Protein AF-A0A4Q5Z2V7-F1 (afdb_monomer_lite)

Sequence (153 aa):
MDSLKSVLVQLKDQKNSLYWSNQRAKFVRKADTNFVRPDSAIACYYLSDGKLLMQESIEFDSQKSRTAYIERYYDNKRQVVYAEHWFVMNAALFDGKLEKKERWEYDKLGRTILHVTYYSGMTGWTERRYYSYDVDGNSTVTLKKFKSWVFWD

Structure (mmCIF, N/CA/C/O backbone):
data_AF-A0A4Q5Z2V7-F1
#
_entry.id   AF-A0A4Q5Z2V7-F1
#
loop_
_atom_site.group_PDB
_atom_site.id
_atom_site.type_symbol
_atom_site.label_atom_id
_atom_site.label_alt_id
_atom_site.label_comp_id
_atom_site.label_asym_id
_atom_site.label_entity_id
_atom_site.label_seq_id
_atom_site.pdbx_PDB_ins_code
_atom_site.Cartn_x
_atom_site.Cartn_y
_atom_site.Cartn_z
_atom_site.occupancy
_atom_site.B_iso_or_equiv
_atom_site.auth_seq_id
_atom_site.auth_comp_id
_atom_site.auth_asym_id
_atom_site.auth_atom_id
_atom_site.pdbx_PDB_model_num
ATOM 1 N N . MET A 1 1 ? 23.996 2.671 20.506 1.00 53.19 1 MET A N 1
ATOM 2 C CA . MET A 1 1 ? 22.523 2.773 20.640 1.00 53.19 1 MET A CA 1
ATOM 3 C C . MET A 1 1 ? 21.859 3.041 19.290 1.00 53.19 1 MET A C 1
ATOM 5 O O . MET A 1 1 ? 20.917 2.333 18.954 1.00 53.19 1 MET A O 1
ATOM 9 N N . ASP A 1 2 ? 22.381 3.971 18.483 1.00 54.22 2 ASP A N 1
ATOM 10 C CA . ASP A 1 2 ? 21.868 4.236 17.124 1.00 54.22 2 ASP A CA 1
ATOM 11 C C . ASP A 1 2 ? 22.018 3.044 16.166 1.00 54.22 2 ASP A 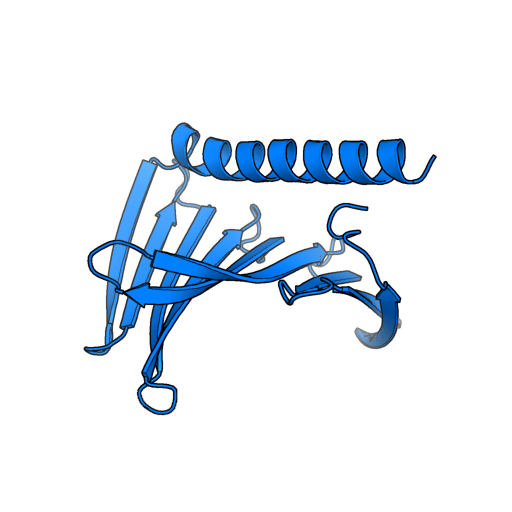C 1
ATOM 13 O O . ASP A 1 2 ? 21.123 2.789 15.366 1.00 54.22 2 ASP A O 1
ATOM 17 N N . SER A 1 3 ? 23.070 2.232 16.329 1.00 60.91 3 SER A N 1
ATOM 18 C CA . SER A 1 3 ? 23.255 0.972 15.591 1.00 60.91 3 SER A CA 1
ATOM 19 C C . SER A 1 3 ? 22.215 -0.107 15.925 1.00 60.91 3 SER A C 1
ATOM 21 O O . SER A 1 3 ? 21.816 -0.874 15.060 1.00 60.91 3 SER A O 1
ATOM 23 N N . LEU A 1 4 ? 21.732 -0.170 17.169 1.00 67.00 4 LEU A N 1
ATOM 24 C CA . LEU A 1 4 ? 20.687 -1.119 17.577 1.00 67.00 4 LEU A CA 1
ATOM 25 C C . LEU A 1 4 ? 19.314 -0.690 17.054 1.00 67.00 4 LEU A C 1
ATOM 27 O O . LEU A 1 4 ? 18.528 -1.526 16.614 1.00 67.00 4 LEU A O 1
ATOM 31 N N . LYS A 1 5 ? 19.040 0.621 17.056 1.00 64.50 5 LYS A N 1
ATOM 32 C CA . LYS A 1 5 ? 17.818 1.178 16.465 1.00 64.50 5 LYS A CA 1
ATOM 33 C C . LYS A 1 5 ? 17.767 0.940 14.957 1.00 64.50 5 LYS A C 1
ATOM 35 O O . LYS A 1 5 ? 16.733 0.502 14.466 1.00 64.50 5 LYS A O 1
ATOM 40 N N . SER A 1 6 ? 18.865 1.170 14.232 1.00 63.88 6 SER A N 1
ATOM 41 C CA . SER A 1 6 ? 18.904 0.924 12.784 1.00 63.88 6 SER A CA 1
ATOM 42 C C . SER A 1 6 ? 18.711 -0.556 12.438 1.00 63.88 6 SER A C 1
ATOM 44 O O . SER A 1 6 ? 17.931 -0.867 11.540 1.00 63.88 6 SER A O 1
ATOM 46 N N . VAL A 1 7 ? 19.333 -1.471 13.189 1.00 68.88 7 VAL A N 1
ATOM 47 C CA . VAL A 1 7 ? 19.153 -2.924 13.012 1.00 68.88 7 VAL A CA 1
ATOM 48 C C . VAL A 1 7 ? 17.707 -3.350 13.287 1.00 68.88 7 VAL A C 1
ATOM 50 O O . VAL A 1 7 ? 17.129 -4.100 12.504 1.00 68.88 7 VAL A O 1
ATOM 53 N N . LEU A 1 8 ? 17.076 -2.842 14.352 1.00 72.81 8 LEU A N 1
ATOM 54 C CA . LEU A 1 8 ? 15.667 -3.131 14.650 1.00 72.81 8 LEU A CA 1
ATOM 55 C C . LEU A 1 8 ? 14.725 -2.641 13.549 1.00 72.81 8 LEU A C 1
ATOM 57 O O . LEU A 1 8 ? 13.792 -3.352 13.178 1.00 72.81 8 LEU A O 1
ATOM 61 N N . VAL A 1 9 ? 14.975 -1.444 13.018 1.00 69.31 9 VAL A N 1
ATOM 62 C CA . VAL A 1 9 ? 14.211 -0.894 11.895 1.00 69.31 9 VAL A CA 1
ATOM 63 C C . VAL A 1 9 ? 14.338 -1.791 10.662 1.00 69.31 9 VAL A C 1
ATOM 65 O O . VAL A 1 9 ? 13.320 -2.157 10.079 1.00 69.31 9 VAL A O 1
ATOM 68 N N . GLN A 1 10 ? 15.557 -2.210 10.306 1.00 67.88 10 GLN A N 1
ATOM 69 C CA . GLN A 1 10 ? 15.793 -3.118 9.177 1.00 67.88 10 GLN A CA 1
ATOM 70 C C . GLN A 1 10 ? 15.092 -4.470 9.362 1.00 67.88 10 GLN A C 1
ATOM 72 O O . GLN A 1 10 ? 14.458 -4.959 8.430 1.00 67.88 10 GLN A O 1
ATOM 77 N N . LEU A 1 11 ? 15.142 -5.051 10.566 1.00 72.06 11 LEU A N 1
ATOM 78 C CA . LEU A 1 11 ? 14.461 -6.312 10.875 1.00 72.06 11 LEU A CA 1
ATOM 79 C C . LEU A 1 11 ? 12.935 -6.192 10.774 1.00 72.06 11 LEU A C 1
ATOM 81 O O . LEU A 1 11 ? 12.286 -7.093 10.241 1.00 72.06 11 LEU A O 1
ATOM 85 N N . LYS A 1 12 ? 12.347 -5.086 11.255 1.00 74.00 12 LYS A N 1
ATOM 86 C CA . LYS A 1 12 ? 10.911 -4.813 11.080 1.00 74.00 12 LYS A CA 1
ATOM 87 C C . LYS A 1 12 ? 10.553 -4.704 9.600 1.00 74.00 12 LYS A C 1
ATOM 89 O O . LYS A 1 12 ? 9.567 -5.299 9.176 1.00 74.00 12 LYS A O 1
ATOM 94 N N . ASP A 1 13 ? 11.364 -3.998 8.817 1.00 69.56 13 ASP A N 1
ATOM 95 C CA . ASP A 1 13 ? 11.144 -3.837 7.379 1.00 69.56 13 ASP A CA 1
ATOM 96 C C . ASP A 1 13 ? 11.218 -5.171 6.630 1.00 69.56 13 ASP A C 1
ATOM 98 O O . ASP A 1 13 ? 10.303 -5.499 5.879 1.00 69.56 13 ASP A O 1
ATOM 102 N N . GLN A 1 14 ? 12.249 -5.980 6.893 1.00 70.75 14 GLN A N 1
ATOM 103 C CA . GLN A 1 14 ? 12.396 -7.315 6.309 1.00 70.75 14 GLN A CA 1
ATOM 104 C C . GLN A 1 14 ? 11.234 -8.231 6.695 1.00 70.75 14 GLN A C 1
ATOM 106 O O . GLN A 1 14 ? 10.665 -8.898 5.835 1.00 70.75 14 GLN A O 1
ATOM 111 N N . LYS A 1 15 ? 10.836 -8.236 7.974 1.00 72.62 15 LYS A N 1
ATOM 112 C CA . LYS A 1 15 ? 9.707 -9.042 8.451 1.00 72.62 15 LYS A CA 1
ATOM 113 C C . LYS A 1 15 ? 8.394 -8.632 7.784 1.00 72.62 15 LYS A C 1
ATOM 115 O O . LYS A 1 15 ? 7.609 -9.505 7.423 1.00 72.62 15 LYS A O 1
ATOM 120 N N . ASN A 1 16 ? 8.151 -7.334 7.614 1.00 75.38 16 ASN A N 1
ATOM 121 C CA . ASN A 1 16 ? 6.926 -6.835 6.991 1.00 75.38 16 ASN A CA 1
ATOM 122 C C . ASN A 1 16 ? 6.921 -7.031 5.472 1.00 75.38 16 ASN A C 1
ATOM 124 O O . ASN A 1 16 ? 5.905 -7.447 4.926 1.00 75.38 16 ASN A O 1
ATOM 128 N N . SER A 1 17 ? 8.050 -6.820 4.792 1.00 69.81 17 SER A N 1
ATOM 129 C CA . SER A 1 17 ? 8.197 -7.178 3.376 1.00 69.81 17 SER A CA 1
ATOM 130 C C . SER A 1 17 ? 7.931 -8.672 3.172 1.00 69.81 17 SER A C 1
ATOM 132 O O . SER A 1 17 ? 7.101 -9.049 2.350 1.00 69.81 17 SER A O 1
ATOM 134 N N . LEU A 1 18 ? 8.527 -9.525 4.012 1.00 70.25 18 LEU A N 1
ATOM 135 C CA . LEU A 1 18 ? 8.280 -10.964 3.991 1.00 70.25 18 LEU A CA 1
ATOM 136 C C . LEU A 1 18 ? 6.814 -11.308 4.293 1.00 70.25 18 LEU A C 1
ATOM 138 O O . LEU A 1 18 ? 6.275 -12.233 3.690 1.00 70.25 18 LEU A O 1
ATOM 142 N N . TYR A 1 19 ? 6.154 -10.587 5.205 1.00 77.56 19 TYR A N 1
ATOM 143 C CA . TYR A 1 19 ? 4.725 -10.752 5.472 1.00 77.56 19 TYR A CA 1
ATOM 144 C C . TYR A 1 19 ? 3.900 -10.505 4.205 1.00 77.56 19 TYR A C 1
ATOM 146 O O . TYR A 1 19 ? 3.163 -11.401 3.805 1.00 77.56 19 TYR A O 1
ATOM 154 N N . TRP A 1 20 ? 4.064 -9.362 3.533 1.00 73.56 20 TRP A N 1
ATOM 155 C CA . TRP A 1 20 ? 3.292 -9.027 2.329 1.00 73.56 20 TRP A CA 1
ATOM 156 C C . TRP A 1 20 ? 3.604 -9.954 1.145 1.00 73.56 20 TRP A C 1
ATOM 158 O O . TRP A 1 20 ? 2.679 -10.459 0.507 1.00 73.56 20 TRP A O 1
ATOM 168 N N . SER A 1 21 ? 4.874 -10.306 0.931 1.00 69.25 21 SER A N 1
ATOM 169 C CA . SER A 1 21 ? 5.266 -11.302 -0.077 1.00 69.25 21 SER A CA 1
ATOM 170 C C . SER A 1 21 ? 4.653 -12.680 0.202 1.00 69.25 21 SER A C 1
ATOM 172 O O . SER A 1 21 ? 4.161 -13.349 -0.709 1.00 69.25 21 SER A O 1
ATOM 174 N N . ASN A 1 22 ? 4.608 -13.103 1.470 1.00 72.06 22 ASN A N 1
ATOM 175 C CA . ASN A 1 22 ? 3.954 -14.352 1.863 1.00 72.06 22 ASN A CA 1
ATOM 176 C C . ASN A 1 22 ? 2.433 -14.297 1.712 1.00 72.06 22 ASN A C 1
ATOM 178 O O . ASN A 1 22 ? 1.833 -15.324 1.396 1.00 72.06 22 ASN A O 1
ATOM 182 N N . GLN A 1 23 ? 1.806 -13.135 1.932 1.00 69.94 23 GLN A N 1
ATOM 183 C CA . GLN A 1 23 ? 0.372 -12.970 1.695 1.00 69.94 23 GLN A CA 1
ATOM 184 C C . GLN A 1 23 ? 0.044 -13.272 0.225 1.00 69.94 23 GLN A C 1
ATOM 186 O O . GLN A 1 23 ? -0.864 -14.054 -0.058 1.00 69.94 23 GLN A O 1
ATOM 191 N N . ARG A 1 24 ? 0.848 -12.749 -0.709 1.00 69.19 24 ARG A N 1
ATOM 192 C CA . ARG A 1 24 ? 0.717 -13.046 -2.142 1.00 69.19 24 ARG A CA 1
ATOM 193 C C . ARG A 1 24 ? 0.883 -14.541 -2.433 1.00 69.19 24 ARG A C 1
ATOM 195 O O . ARG A 1 24 ? -0.005 -15.155 -3.014 1.00 69.19 24 ARG A O 1
ATOM 202 N N . ALA A 1 25 ? 1.989 -15.143 -1.998 1.00 69.19 25 ALA A N 1
ATOM 203 C CA . ALA A 1 25 ? 2.313 -16.532 -2.335 1.00 69.19 25 ALA A CA 1
ATOM 204 C C . ALA A 1 25 ? 1.327 -17.563 -1.753 1.00 69.19 25 ALA A C 1
ATOM 206 O O . ALA A 1 25 ? 1.104 -18.607 -2.360 1.00 69.19 25 ALA A O 1
ATOM 207 N N . LYS A 1 26 ? 0.747 -17.294 -0.576 1.00 69.31 26 LYS A N 1
ATOM 208 C CA . LYS A 1 26 ? -0.141 -18.246 0.110 1.00 69.31 26 LYS A CA 1
ATOM 209 C C . LYS A 1 26 ? -1.611 -18.095 -0.252 1.00 69.31 26 LYS A C 1
ATOM 211 O O . LYS A 1 26 ? -2.337 -19.084 -0.186 1.00 69.31 26 LYS A O 1
ATOM 216 N N . PHE A 1 27 ? -2.065 -16.882 -0.562 1.00 71.25 27 PHE A N 1
ATOM 217 C CA . PHE A 1 27 ? -3.500 -16.599 -0.608 1.00 71.25 27 PHE A CA 1
ATOM 218 C C . PHE A 1 27 ? -4.036 -16.206 -1.983 1.00 71.25 27 PHE A C 1
ATOM 220 O O . PHE A 1 27 ? -5.254 -16.208 -2.171 1.00 71.25 27 PHE A O 1
ATOM 227 N N . VAL A 1 28 ? -3.170 -15.909 -2.956 1.00 77.06 28 VAL A N 1
ATOM 228 C CA . VAL A 1 28 ? -3.614 -15.648 -4.328 1.00 77.06 28 VAL A CA 1
ATOM 229 C C . VAL A 1 28 ? -4.124 -16.937 -4.955 1.00 77.06 28 VAL A C 1
ATOM 231 O O . VAL A 1 28 ? -3.387 -17.906 -5.112 1.00 77.06 28 VAL A O 1
ATOM 234 N N . ARG A 1 29 ? -5.395 -16.925 -5.359 1.00 76.38 29 ARG A N 1
ATOM 235 C CA . ARG A 1 29 ? -6.014 -18.016 -6.122 1.00 76.38 29 ARG A CA 1
ATOM 236 C C . ARG A 1 29 ? -6.251 -17.642 -7.581 1.00 76.38 29 ARG A C 1
ATOM 238 O O . ARG A 1 29 ? -6.255 -18.518 -8.440 1.00 76.38 29 ARG A O 1
ATOM 245 N N . LYS A 1 30 ? -6.478 -16.356 -7.851 1.00 81.31 30 LYS A N 1
ATOM 246 C CA . LYS A 1 30 ? -6.770 -15.829 -9.186 1.00 81.31 30 LYS A CA 1
ATOM 247 C C . LYS A 1 30 ? -5.990 -14.541 -9.418 1.00 81.31 30 LYS A C 1
ATOM 249 O O . LYS A 1 30 ? -5.906 -13.712 -8.512 1.00 81.31 30 LYS A O 1
ATOM 254 N N . ALA A 1 31 ? -5.474 -14.376 -10.629 1.00 79.94 31 ALA A N 1
ATOM 255 C CA . ALA A 1 31 ? -4.938 -13.121 -11.130 1.00 79.94 31 ALA A CA 1
ATOM 256 C C . ALA A 1 31 ? -5.701 -12.735 -12.402 1.00 79.94 31 ALA A C 1
ATOM 258 O O . ALA A 1 31 ? -5.880 -13.577 -13.281 1.00 79.94 31 ALA A O 1
ATOM 259 N N . ASP A 1 32 ? -6.154 -11.488 -12.479 1.00 82.56 32 ASP A N 1
ATOM 260 C CA . ASP A 1 32 ? -6.762 -10.902 -13.673 1.00 82.56 32 ASP A CA 1
ATOM 261 C C . ASP A 1 32 ? -5.888 -9.740 -14.142 1.00 82.56 32 ASP A C 1
ATOM 263 O O . ASP A 1 32 ? -5.569 -8.857 -13.347 1.00 82.56 32 ASP A O 1
ATOM 267 N N . THR A 1 33 ? -5.534 -9.710 -15.425 1.00 79.94 33 THR A N 1
ATOM 268 C CA . THR A 1 33 ? -4.747 -8.619 -16.013 1.00 79.94 33 THR A CA 1
ATOM 269 C C . THR A 1 33 ? -5.593 -7.870 -17.027 1.00 79.94 33 THR A C 1
ATOM 271 O O . THR A 1 33 ? -6.121 -8.467 -17.961 1.00 79.94 33 THR A O 1
ATOM 274 N N . ASN A 1 34 ? -5.693 -6.555 -16.856 1.00 80.31 34 ASN A N 1
ATOM 275 C CA . ASN A 1 34 ? -6.410 -5.655 -17.746 1.00 80.31 34 ASN A CA 1
ATOM 276 C C . ASN A 1 34 ? -5.450 -4.596 -18.292 1.00 80.31 34 ASN A C 1
ATOM 278 O O . ASN A 1 34 ? -4.804 -3.872 -17.531 1.00 80.31 34 ASN A O 1
ATOM 282 N N . PHE A 1 35 ? -5.391 -4.472 -19.615 1.00 73.62 35 PHE A N 1
ATOM 283 C CA . PHE A 1 35 ? -4.727 -3.353 -20.279 1.00 73.62 35 PHE A CA 1
ATOM 284 C C . PHE A 1 35 ? -5.694 -2.172 -20.304 1.00 73.62 35 PHE A C 1
ATOM 286 O O . PHE A 1 35 ? -6.765 -2.260 -20.903 1.00 73.62 35 PHE A O 1
ATOM 293 N N . VAL A 1 36 ? -5.352 -1.091 -19.602 1.00 74.38 36 VAL A N 1
ATOM 294 C CA . VAL A 1 36 ? -6.237 0.079 -19.469 1.00 74.38 36 VAL A CA 1
ATOM 295 C C . VAL A 1 36 ? -6.001 1.055 -20.620 1.00 74.38 36 VAL A C 1
ATOM 297 O O . VAL A 1 36 ? -6.945 1.654 -21.134 1.00 74.38 36 VAL A O 1
ATOM 300 N N . ARG A 1 37 ? -4.740 1.193 -21.045 1.00 72.50 37 ARG A N 1
ATOM 301 C CA . ARG A 1 37 ? -4.282 1.970 -22.207 1.00 72.50 37 ARG A CA 1
ATOM 302 C C . ARG A 1 37 ? -3.064 1.268 -22.827 1.00 72.50 37 ARG A C 1
ATOM 304 O O . ARG A 1 37 ? -2.506 0.382 -22.183 1.00 72.50 37 ARG A O 1
ATOM 311 N N . PRO A 1 38 ? -2.608 1.646 -24.037 1.00 74.31 38 PRO A N 1
ATOM 312 C CA . PRO A 1 38 ? -1.420 1.038 -24.652 1.00 74.31 38 PRO A CA 1
ATOM 313 C C . PRO A 1 38 ? -0.154 1.104 -23.782 1.00 74.31 38 PRO A C 1
ATOM 315 O O . PRO A 1 38 ? 0.748 0.288 -23.932 1.00 74.31 38 PRO A O 1
ATOM 318 N N . ASP A 1 39 ? -0.101 2.073 -22.873 1.00 78.44 39 ASP A N 1
ATOM 319 C CA . ASP A 1 39 ? 1.015 2.413 -21.997 1.00 78.44 39 ASP A CA 1
ATOM 320 C C . ASP A 1 39 ? 0.737 2.122 -20.511 1.00 78.44 39 ASP A C 1
ATOM 322 O O . ASP A 1 39 ? 1.516 2.520 -19.641 1.00 78.44 39 ASP A O 1
ATOM 326 N N . SER A 1 40 ? -0.368 1.429 -20.203 1.00 82.19 40 SER A N 1
ATOM 327 C CA . SER A 1 40 ? -0.700 1.056 -18.829 1.00 82.19 40 SER A CA 1
ATOM 328 C C . SER A 1 40 ? -1.394 -0.294 -18.699 1.00 82.19 40 SER A C 1
ATOM 330 O O . SER A 1 40 ? -2.266 -0.682 -19.482 1.00 82.19 40 SER A O 1
ATOM 332 N N . ALA A 1 41 ? -1.035 -1.003 -17.636 1.00 87.31 41 ALA A N 1
ATOM 333 C CA . ALA A 1 41 ? -1.607 -2.291 -17.291 1.00 87.31 41 ALA A CA 1
ATOM 334 C C . ALA A 1 41 ? -1.924 -2.342 -15.800 1.00 87.31 41 ALA A C 1
ATOM 336 O O . ALA A 1 41 ? -1.211 -1.770 -14.974 1.00 87.31 41 ALA A O 1
ATOM 337 N N . ILE A 1 42 ? -2.996 -3.051 -15.463 1.00 90.19 42 ILE A N 1
ATOM 338 C CA . ILE A 1 42 ? -3.373 -3.350 -14.088 1.00 90.19 42 ILE A CA 1
ATOM 339 C C . ILE A 1 42 ? -3.504 -4.861 -13.949 1.00 90.19 42 ILE A C 1
ATOM 341 O O . ILE A 1 42 ? -4.255 -5.483 -14.697 1.00 90.19 42 ILE A O 1
ATOM 345 N N . ALA A 1 43 ? -2.816 -5.438 -12.971 1.00 89.50 43 ALA A N 1
ATOM 346 C CA . ALA A 1 43 ? -3.026 -6.815 -12.548 1.00 89.50 43 ALA A CA 1
ATOM 347 C C . ALA A 1 43 ? -3.670 -6.827 -11.159 1.00 89.50 43 ALA A C 1
ATOM 349 O O . ALA A 1 43 ? -3.169 -6.207 -10.224 1.00 89.50 43 ALA A O 1
ATOM 350 N N . CYS A 1 44 ? -4.788 -7.528 -11.019 1.00 91.19 44 CYS A N 1
ATOM 351 C CA . CYS A 1 44 ? -5.518 -7.691 -9.769 1.00 91.19 44 CYS A CA 1
ATOM 352 C C . CYS A 1 44 ? -5.390 -9.132 -9.285 1.00 91.19 44 CYS A C 1
ATOM 354 O O . CYS A 1 44 ? -5.645 -10.074 -10.033 1.00 91.19 44 CYS A O 1
ATOM 356 N N . TYR A 1 45 ? -5.054 -9.302 -8.013 1.00 89.50 45 TYR A N 1
ATOM 357 C CA . TYR A 1 45 ? -4.871 -10.596 -7.373 1.00 89.50 45 TYR A CA 1
ATOM 358 C C . TYR A 1 45 ? -5.942 -10.804 -6.310 1.00 89.50 45 TYR A C 1
ATOM 360 O O . TYR A 1 45 ? -6.112 -9.975 -5.410 1.00 89.50 45 TYR A O 1
ATOM 368 N N . TYR A 1 46 ? -6.650 -11.926 -6.400 1.00 87.06 46 TYR A N 1
ATOM 369 C CA . TYR A 1 46 ? -7.808 -12.226 -5.567 1.00 87.06 46 TYR A CA 1
ATOM 370 C C . TYR A 1 46 ? -7.587 -13.452 -4.683 1.00 87.06 46 TYR A C 1
ATOM 372 O O . TYR A 1 46 ? -6.947 -14.438 -5.072 1.00 87.06 46 TYR A O 1
ATOM 380 N N . LEU A 1 47 ? -8.187 -13.381 -3.498 1.00 84.69 47 LEU A N 1
ATOM 381 C CA . LEU A 1 47 ? -8.330 -14.475 -2.549 1.00 84.69 47 LEU A CA 1
ATOM 382 C C . LEU A 1 47 ? -9.295 -15.547 -3.070 1.00 84.69 47 LEU A C 1
ATOM 384 O O . LEU A 1 47 ? -10.060 -15.336 -4.015 1.00 84.69 47 LEU A O 1
ATOM 388 N N . SER A 1 48 ? -9.304 -16.709 -2.414 1.00 79.31 48 SER A N 1
ATOM 389 C CA . SER A 1 48 ? -10.203 -17.815 -2.760 1.00 79.31 48 SER A CA 1
ATOM 390 C C . SER A 1 48 ? -11.693 -17.498 -2.604 1.00 79.31 48 SER A C 1
ATOM 392 O O . SER A 1 48 ? -12.500 -18.150 -3.265 1.00 79.31 48 SER A O 1
ATOM 394 N N . ASP A 1 49 ? -12.035 -16.515 -1.768 1.00 82.38 49 ASP A N 1
ATOM 395 C CA . ASP A 1 49 ? -13.389 -15.991 -1.552 1.00 82.38 49 ASP A CA 1
ATOM 396 C C . ASP A 1 49 ? -13.756 -14.845 -2.518 1.00 82.38 49 ASP A C 1
ATOM 398 O O . ASP A 1 49 ? -14.820 -14.240 -2.394 1.00 82.38 49 ASP A O 1
ATOM 402 N N . GLY A 1 50 ? -12.880 -14.531 -3.481 1.00 83.06 50 GLY A N 1
ATOM 403 C CA . GLY A 1 50 ? -13.086 -13.487 -4.484 1.00 83.06 50 GLY A CA 1
ATOM 404 C C . GLY A 1 50 ? -12.795 -12.064 -4.000 1.00 83.06 50 GLY A C 1
ATOM 405 O O . GLY A 1 50 ? -13.012 -11.108 -4.750 1.00 83.06 50 GLY A O 1
ATOM 406 N N . LYS A 1 51 ? -12.303 -11.871 -2.769 1.00 86.56 51 LYS A N 1
ATOM 407 C CA . LYS A 1 51 ? -11.872 -10.544 -2.305 1.00 86.56 51 LYS A CA 1
ATOM 408 C C . LYS A 1 51 ? -10.539 -10.144 -2.934 1.00 86.56 51 LYS A C 1
ATOM 410 O O . LYS A 1 51 ? -9.663 -10.979 -3.139 1.00 86.56 51 LYS A O 1
ATOM 415 N N . LEU A 1 52 ? -10.395 -8.853 -3.236 1.00 89.56 52 LEU A N 1
ATOM 416 C CA . LEU A 1 52 ? -9.152 -8.285 -3.757 1.00 89.56 52 LEU A CA 1
ATOM 417 C C . LEU A 1 52 ? -8.099 -8.291 -2.646 1.00 89.56 52 LEU A C 1
ATOM 419 O O . LEU A 1 52 ? -8.346 -7.740 -1.578 1.00 89.56 52 LEU A O 1
ATOM 423 N N . LEU A 1 53 ? -6.950 -8.909 -2.906 1.00 89.38 53 LEU A N 1
ATOM 424 C CA . LEU A 1 53 ? -5.797 -8.905 -2.007 1.00 89.38 53 LEU A CA 1
ATOM 425 C C . LEU A 1 5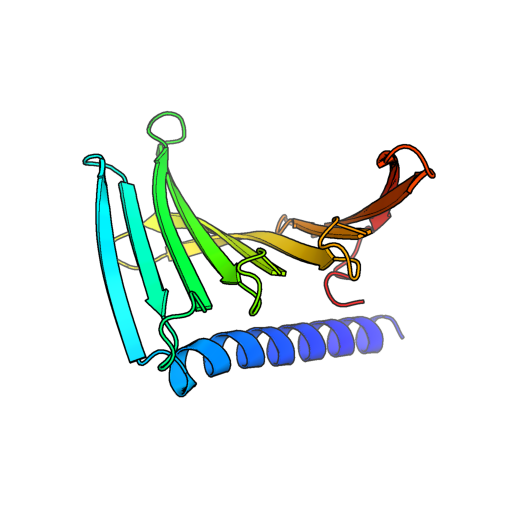3 ? -4.820 -7.799 -2.396 1.00 89.38 53 LEU A C 1
ATOM 427 O O . LEU A 1 53 ? -4.333 -7.058 -1.545 1.00 89.38 53 LEU A O 1
ATOM 431 N N . MET A 1 54 ? -4.514 -7.720 -3.689 1.00 92.56 54 MET A N 1
ATOM 432 C CA . MET A 1 54 ? -3.443 -6.884 -4.203 1.00 92.56 54 MET A CA 1
ATOM 433 C C . MET A 1 54 ? -3.751 -6.411 -5.620 1.00 92.56 54 MET A C 1
ATOM 435 O O . MET A 1 54 ? -4.404 -7.112 -6.391 1.00 92.56 54 MET A O 1
ATOM 439 N N . GLN A 1 55 ? -3.251 -5.232 -5.961 1.00 93.19 55 GLN A N 1
ATOM 440 C CA . GLN A 1 55 ? -3.285 -4.676 -7.301 1.00 93.19 55 GLN A CA 1
ATOM 441 C C . GLN A 1 55 ? -1.896 -4.154 -7.669 1.00 93.19 55 GLN A C 1
ATOM 443 O O . GLN A 1 55 ? -1.322 -3.352 -6.935 1.00 93.19 55 GLN A O 1
ATOM 448 N N . GLU A 1 56 ? -1.385 -4.571 -8.817 1.00 92.31 56 GLU A N 1
ATOM 449 C CA . GLU A 1 56 ? -0.205 -3.999 -9.463 1.00 92.31 56 GLU A CA 1
ATOM 450 C C . GLU A 1 56 ? -0.685 -3.068 -10.576 1.00 92.31 56 GLU A C 1
ATOM 452 O O . GLU A 1 56 ? -1.576 -3.425 -11.348 1.00 92.31 56 GLU A O 1
ATOM 457 N N . SER A 1 57 ? -0.122 -1.869 -10.669 1.00 91.44 57 SER A N 1
ATOM 458 C CA . SER A 1 57 ? -0.367 -0.954 -11.785 1.00 91.44 57 SER A CA 1
ATOM 459 C C . SER A 1 57 ? 0.949 -0.479 -12.373 1.00 91.44 57 SER A C 1
ATOM 461 O O . SER A 1 57 ? 1.799 0.024 -11.639 1.00 91.44 57 SER A O 1
ATOM 463 N N . ILE A 1 58 ? 1.080 -0.615 -13.687 1.00 89.19 58 ILE A N 1
ATOM 464 C CA . ILE A 1 58 ? 2.190 -0.108 -14.488 1.00 89.19 58 ILE A CA 1
ATOM 465 C C . ILE A 1 58 ? 1.647 1.034 -15.339 1.00 89.19 58 ILE A C 1
ATOM 467 O O . ILE A 1 58 ? 0.630 0.859 -16.008 1.00 89.19 58 ILE A O 1
ATOM 471 N N . GLU A 1 59 ? 2.321 2.177 -15.329 1.00 87.69 59 GLU A N 1
ATOM 472 C CA . GLU A 1 59 ? 1.997 3.324 -16.177 1.00 87.69 59 GLU A CA 1
ATOM 473 C C . GLU A 1 59 ? 3.288 3.964 -16.688 1.00 87.69 59 GLU A C 1
ATOM 475 O O . GLU A 1 59 ? 4.191 4.277 -15.908 1.00 87.69 59 GLU A O 1
ATOM 480 N N . PHE A 1 60 ? 3.399 4.155 -18.001 1.00 83.06 60 PHE A N 1
ATOM 481 C CA . PHE A 1 60 ? 4.519 4.883 -18.584 1.00 83.06 60 PHE A CA 1
ATOM 482 C C . PHE A 1 60 ? 4.244 6.392 -18.578 1.00 83.06 60 PHE A C 1
ATOM 484 O O . PHE A 1 60 ? 3.357 6.891 -19.263 1.00 83.06 60 PHE A O 1
ATOM 491 N N . ASP A 1 61 ? 5.042 7.137 -17.816 1.00 78.00 61 ASP A N 1
ATOM 492 C CA . ASP A 1 61 ? 5.031 8.598 -17.811 1.00 78.00 61 ASP A CA 1
ATOM 493 C C . ASP A 1 61 ? 5.944 9.097 -18.939 1.00 78.00 61 ASP A C 1
ATOM 495 O O . ASP A 1 61 ? 7.171 9.166 -18.792 1.00 78.00 61 ASP A O 1
ATOM 499 N N . SER A 1 62 ? 5.334 9.442 -20.075 1.00 75.25 62 SER A N 1
ATOM 500 C CA . SER A 1 62 ? 6.039 9.943 -21.260 1.00 75.25 62 SER A CA 1
ATOM 501 C C . SER A 1 62 ? 6.742 11.284 -21.033 1.00 75.25 62 SER A C 1
ATOM 503 O O . SER A 1 62 ? 7.744 11.555 -21.689 1.00 75.25 62 SER A O 1
ATOM 505 N N . GLN A 1 63 ? 6.279 12.106 -20.084 1.00 78.75 63 GLN A N 1
ATOM 506 C CA . GLN A 1 63 ? 6.911 13.394 -19.773 1.00 78.75 63 GLN A CA 1
ATOM 507 C C . GLN A 1 63 ? 8.215 13.211 -19.001 1.00 78.75 63 GLN A C 1
ATOM 509 O O . GLN A 1 63 ? 9.150 13.995 -19.153 1.00 78.75 63 GLN A O 1
ATOM 514 N N . LYS A 1 64 ? 8.276 12.182 -18.153 1.00 74.44 64 LYS A N 1
ATOM 515 C CA . LYS A 1 64 ? 9.450 11.878 -17.324 1.00 74.44 64 LYS A CA 1
ATOM 516 C C . LYS A 1 64 ? 10.284 10.721 -17.866 1.00 74.44 64 LYS A C 1
ATOM 518 O O . LYS A 1 64 ? 11.233 10.315 -17.196 1.00 74.44 64 LYS A O 1
ATOM 523 N N . SER A 1 65 ? 9.920 10.191 -19.036 1.00 77.25 65 SER A N 1
ATOM 524 C CA . SER A 1 65 ? 10.553 9.043 -19.695 1.00 77.25 65 SER A CA 1
ATOM 525 C C . SER A 1 65 ? 10.796 7.876 -18.737 1.00 77.25 65 SER A C 1
ATOM 527 O O . SER A 1 65 ? 11.884 7.301 -18.703 1.00 77.25 65 SER A O 1
ATOM 529 N N . ARG A 1 66 ? 9.800 7.557 -17.902 1.00 77.06 66 ARG A N 1
ATOM 530 C CA . ARG A 1 66 ? 9.936 6.536 -16.855 1.00 77.06 66 ARG A CA 1
ATOM 531 C C . ARG A 1 66 ? 8.649 5.761 -16.656 1.00 77.06 66 ARG A C 1
ATOM 533 O O . ARG A 1 66 ? 7.559 6.302 -16.805 1.00 77.06 66 ARG A O 1
ATOM 540 N N . THR A 1 67 ? 8.786 4.510 -16.239 1.00 82.62 67 THR A N 1
ATOM 541 C CA . THR A 1 67 ? 7.640 3.675 -15.882 1.00 82.62 67 THR A CA 1
ATOM 542 C C . THR A 1 67 ? 7.399 3.763 -14.380 1.00 82.62 67 THR A C 1
ATOM 544 O O . THR A 1 67 ? 8.296 3.471 -13.586 1.00 82.62 67 THR A O 1
ATOM 547 N N . ALA A 1 68 ? 6.201 4.185 -13.988 1.00 88.06 68 ALA A N 1
ATOM 548 C CA . ALA A 1 68 ? 5.718 4.082 -12.623 1.00 88.06 68 ALA A CA 1
ATOM 549 C C . ALA A 1 68 ? 5.140 2.682 -12.412 1.00 88.06 68 ALA A C 1
ATOM 551 O O . ALA A 1 68 ? 4.276 2.233 -13.165 1.00 88.06 68 ALA A O 1
ATOM 552 N N . TYR A 1 69 ? 5.620 1.998 -11.383 1.00 90.19 69 TYR A N 1
ATOM 553 C CA . TYR A 1 69 ? 5.074 0.727 -10.936 1.00 90.19 69 TYR A CA 1
ATOM 554 C C . TYR A 1 69 ? 4.574 0.881 -9.507 1.00 90.19 69 TYR A C 1
ATOM 556 O O . TYR A 1 69 ? 5.304 1.356 -8.638 1.00 90.19 69 TYR A O 1
ATOM 564 N N . ILE A 1 70 ? 3.317 0.523 -9.268 1.00 92.81 70 ILE A N 1
ATOM 565 C CA . ILE A 1 70 ? 2.687 0.676 -7.959 1.00 92.81 70 ILE A CA 1
ATOM 566 C C . ILE A 1 70 ? 2.059 -0.645 -7.553 1.00 92.81 70 ILE A C 1
ATOM 568 O O . ILE A 1 70 ? 1.180 -1.153 -8.248 1.00 92.81 70 ILE A O 1
ATOM 572 N N . GLU A 1 71 ? 2.453 -1.148 -6.391 1.00 93.00 71 GLU A N 1
ATOM 573 C CA . GLU A 1 71 ? 1.774 -2.254 -5.723 1.00 93.00 71 GLU A CA 1
ATOM 574 C C . GLU A 1 71 ? 0.859 -1.696 -4.641 1.00 93.00 71 GLU A C 1
ATOM 576 O O . GLU A 1 71 ? 1.270 -0.836 -3.865 1.00 93.00 71 GLU A O 1
ATOM 581 N N . ARG A 1 72 ? -0.381 -2.177 -4.570 1.00 94.81 72 ARG A N 1
ATOM 582 C CA . ARG A 1 72 ? -1.350 -1.834 -3.522 1.00 94.81 72 ARG A CA 1
ATOM 583 C C . ARG A 1 72 ? -1.886 -3.104 -2.895 1.00 94.81 72 ARG A C 1
ATOM 585 O O . ARG A 1 72 ? -2.279 -4.013 -3.615 1.00 94.81 72 ARG A O 1
ATOM 592 N N . TYR A 1 73 ? -1.964 -3.128 -1.575 1.00 93.12 73 TYR A N 1
ATOM 593 C CA . TYR A 1 73 ? -2.523 -4.220 -0.788 1.00 93.12 73 TYR A CA 1
ATOM 594 C C . TYR A 1 73 ? -3.787 -3.742 -0.091 1.00 93.12 73 TYR A C 1
ATOM 596 O O . TYR A 1 73 ? -3.845 -2.611 0.400 1.00 93.12 73 TYR A O 1
ATOM 604 N N . TYR A 1 74 ? -4.785 -4.615 -0.041 1.00 92.62 74 TYR A N 1
ATOM 605 C CA . TYR A 1 74 ? -6.123 -4.291 0.428 1.00 92.62 74 TYR A CA 1
ATOM 606 C C . TYR A 1 74 ? -6.489 -5.111 1.662 1.00 92.62 74 TYR A C 1
ATOM 608 O O . TYR A 1 74 ? -6.093 -6.269 1.803 1.00 92.62 74 TYR A O 1
ATOM 616 N N . ASP A 1 75 ? -7.267 -4.510 2.558 1.00 90.69 75 ASP A N 1
ATOM 617 C CA . ASP A 1 75 ? -7.922 -5.242 3.636 1.00 90.69 75 ASP A CA 1
ATOM 618 C C . ASP A 1 75 ? -9.189 -5.977 3.155 1.00 90.69 75 ASP A C 1
ATOM 620 O O . ASP A 1 75 ? -9.601 -5.927 1.992 1.00 90.69 75 ASP A O 1
ATOM 624 N N . ASN A 1 76 ? -9.862 -6.653 4.086 1.00 87.12 76 ASN A N 1
ATOM 625 C CA . ASN A 1 76 ? -11.107 -7.371 3.813 1.00 87.12 76 ASN A CA 1
ATOM 626 C C . ASN A 1 76 ? -12.297 -6.462 3.444 1.00 87.12 76 ASN A C 1
ATOM 628 O O . ASN A 1 76 ? -13.293 -6.967 2.919 1.00 87.12 76 ASN A O 1
ATOM 632 N N . LYS A 1 77 ? -12.200 -5.152 3.700 1.00 91.12 77 LYS A N 1
ATOM 633 C CA . LYS A 1 77 ? -13.165 -4.117 3.316 1.00 91.12 77 LYS A CA 1
ATOM 634 C C . LYS A 1 77 ? -12.793 -3.441 1.989 1.00 91.12 77 LYS A C 1
ATOM 636 O O . LYS A 1 77 ? -13.500 -2.528 1.569 1.00 91.12 77 LYS A O 1
ATOM 641 N N . ARG A 1 78 ? -11.742 -3.909 1.301 1.00 91.12 78 ARG A N 1
ATOM 642 C CA . ARG A 1 78 ? -11.195 -3.339 0.054 1.00 91.12 78 ARG A CA 1
ATOM 643 C C . ARG A 1 78 ? -10.624 -1.928 0.225 1.00 91.12 78 ARG A C 1
ATOM 645 O O . ARG A 1 78 ? -10.612 -1.146 -0.724 1.00 91.12 78 ARG A O 1
ATOM 652 N N . GLN A 1 79 ? -10.127 -1.605 1.411 1.00 94.88 79 GLN A N 1
ATOM 653 C CA . GLN A 1 79 ? -9.396 -0.372 1.687 1.00 94.88 79 GLN A CA 1
ATOM 654 C C . GLN A 1 79 ? -7.897 -0.622 1.506 1.00 94.88 79 GLN A C 1
ATOM 656 O O . GLN A 1 79 ? -7.400 -1.685 1.873 1.00 94.88 79 GLN A O 1
ATOM 661 N N . VAL A 1 80 ? -7.169 0.332 0.919 1.00 95.38 80 VAL A N 1
ATOM 662 C CA . VAL A 1 80 ? -5.721 0.188 0.696 1.00 95.38 80 VAL A CA 1
ATOM 663 C C . VAL A 1 80 ? -4.999 0.326 2.030 1.00 95.38 80 VAL A C 1
ATOM 665 O O . VAL A 1 80 ? -5.008 1.391 2.626 1.00 95.38 80 VAL A O 1
ATOM 668 N N . VAL A 1 81 ? -4.321 -0.718 2.489 1.00 94.50 81 VAL A N 1
ATOM 669 C CA . VAL A 1 81 ? -3.581 -0.689 3.764 1.00 94.50 81 VAL A CA 1
ATOM 670 C C . VAL A 1 81 ? -2.089 -0.462 3.580 1.00 94.50 81 VAL A C 1
ATOM 672 O O . VAL A 1 81 ? -1.429 0.060 4.478 1.00 94.50 81 VAL A O 1
ATOM 675 N N . TYR A 1 82 ? -1.556 -0.815 2.413 1.00 93.94 82 TYR A N 1
ATOM 676 C CA . TYR A 1 82 ? -0.144 -0.673 2.091 1.00 93.94 82 TYR A CA 1
ATOM 677 C C . TYR A 1 82 ? 0.047 -0.449 0.594 1.00 93.94 82 TYR A C 1
ATOM 679 O O . TYR A 1 82 ? -0.667 -1.039 -0.217 1.00 93.94 82 TYR A O 1
ATOM 687 N N . ALA A 1 83 ? 1.005 0.396 0.228 1.00 94.25 83 ALA A N 1
ATOM 688 C CA . ALA A 1 83 ? 1.408 0.576 -1.152 1.00 94.25 83 ALA A CA 1
ATOM 689 C C . ALA A 1 83 ? 2.907 0.837 -1.281 1.00 94.25 83 ALA A C 1
ATOM 691 O O . ALA A 1 83 ? 3.506 1.527 -0.453 1.00 94.25 83 ALA A O 1
ATOM 692 N N . GLU A 1 84 ? 3.493 0.341 -2.362 1.00 93.00 84 GLU A N 1
ATOM 693 C CA . GLU A 1 84 ? 4.867 0.634 -2.755 1.00 93.00 84 GLU A CA 1
ATOM 694 C C . GLU A 1 84 ? 4.876 1.262 -4.139 1.00 93.00 84 GLU A C 1
ATOM 696 O O . GLU A 1 84 ? 4.205 0.779 -5.048 1.00 93.00 84 GLU A O 1
ATOM 701 N N . HIS A 1 85 ? 5.640 2.337 -4.292 1.00 93.25 85 HIS A N 1
ATOM 702 C CA . HIS A 1 85 ? 5.800 3.047 -5.553 1.00 93.25 85 HIS A CA 1
ATOM 703 C C . HIS A 1 85 ? 7.240 2.914 -5.997 1.00 93.25 85 HIS A C 1
ATOM 705 O O . HIS A 1 85 ? 8.162 3.218 -5.238 1.00 93.25 85 HIS A O 1
ATOM 711 N N . TRP A 1 86 ? 7.417 2.487 -7.233 1.00 91.56 86 TRP A N 1
ATOM 712 C CA . TRP A 1 86 ? 8.695 2.182 -7.840 1.00 91.56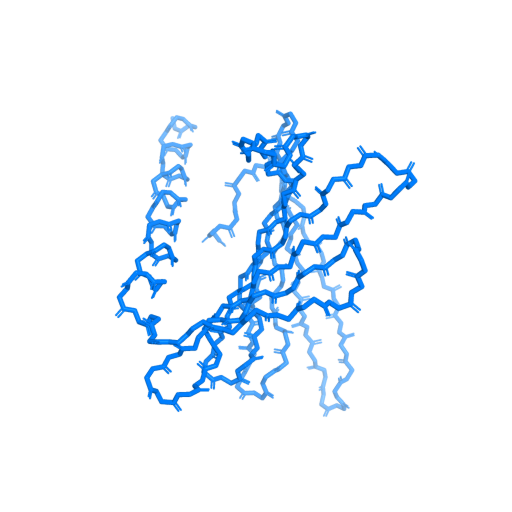 86 TRP A CA 1
ATOM 713 C C . TRP A 1 86 ? 8.832 2.952 -9.149 1.00 91.56 86 TRP A C 1
ATOM 715 O O . TRP A 1 86 ? 7.879 3.079 -9.921 1.00 91.56 86 TRP A O 1
ATOM 725 N N . PHE A 1 87 ? 10.045 3.415 -9.428 1.00 86.25 87 PHE A N 1
ATOM 726 C CA . PHE A 1 87 ? 10.442 3.835 -10.763 1.00 86.25 87 PHE A CA 1
ATOM 727 C C . PHE A 1 87 ? 11.232 2.742 -11.431 1.00 86.25 87 PHE A C 1
ATOM 729 O O . PHE A 1 87 ? 12.301 2.370 -10.955 1.00 86.25 87 PHE A O 1
ATOM 736 N N . VAL A 1 88 ? 10.730 2.276 -12.564 1.00 81.81 88 VAL A N 1
ATOM 737 C CA . VAL A 1 88 ? 11.403 1.274 -13.375 1.00 81.81 88 VAL A CA 1
ATOM 738 C C . VAL A 1 88 ? 12.108 1.991 -14.521 1.00 81.81 88 VAL A C 1
ATOM 740 O O . VAL A 1 88 ? 11.460 2.611 -15.370 1.00 81.81 88 VAL A O 1
ATOM 743 N N . MET A 1 89 ? 13.445 1.946 -14.512 1.00 70.56 89 MET A N 1
ATOM 744 C CA . MET A 1 89 ? 14.271 2.541 -15.573 1.00 70.56 89 MET A CA 1
ATOM 745 C C . MET A 1 89 ? 14.334 1.634 -16.804 1.00 70.56 89 MET A C 1
ATOM 747 O O . MET A 1 89 ? 14.368 2.122 -17.929 1.00 70.56 89 MET A O 1
ATOM 751 N N . ASN A 1 90 ? 14.306 0.316 -16.594 1.00 68.75 90 ASN A N 1
ATOM 752 C CA . ASN A 1 90 ? 14.233 -0.674 -17.660 1.00 68.75 90 ASN A CA 1
ATOM 753 C C . ASN A 1 90 ? 13.178 -1.734 -17.328 1.00 68.75 90 ASN A C 1
ATOM 755 O O . ASN A 1 90 ? 13.372 -2.566 -16.439 1.00 68.75 90 ASN A O 1
ATOM 759 N N . ALA A 1 91 ? 12.062 -1.704 -18.059 1.00 61.09 91 ALA A N 1
ATOM 760 C CA . ALA A 1 91 ? 10.945 -2.619 -17.850 1.00 61.09 91 ALA A CA 1
ATOM 761 C C . ALA A 1 91 ? 11.277 -4.076 -18.217 1.00 61.09 91 ALA A C 1
ATOM 763 O O . ALA A 1 91 ? 10.698 -4.985 -17.633 1.00 61.09 91 ALA A O 1
ATOM 764 N N . ALA A 1 92 ? 12.232 -4.315 -19.127 1.00 60.06 92 ALA A N 1
ATOM 765 C CA . ALA A 1 92 ? 12.583 -5.663 -19.582 1.00 60.06 92 ALA A CA 1
ATOM 766 C C . ALA A 1 92 ? 13.328 -6.494 -18.522 1.00 60.06 92 ALA A C 1
ATOM 768 O O . ALA A 1 92 ? 13.303 -7.719 -18.578 1.00 60.06 92 ALA A O 1
ATOM 769 N N . LEU A 1 93 ? 13.988 -5.836 -17.562 1.00 58.34 93 LEU A N 1
ATOM 770 C CA . LEU A 1 93 ? 14.767 -6.482 -16.496 1.00 58.34 93 LEU A CA 1
ATOM 771 C C . LEU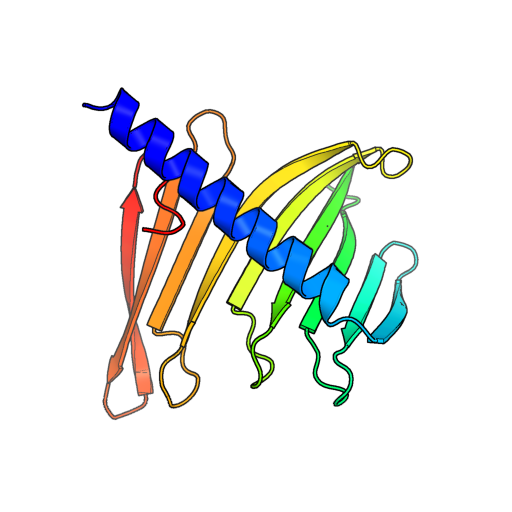 A 1 93 ? 14.239 -6.169 -15.088 1.00 58.34 93 LEU A C 1
ATOM 773 O O . LEU A 1 93 ? 14.837 -6.605 -14.110 1.00 58.34 93 LEU A O 1
ATOM 777 N N . PHE A 1 94 ? 13.144 -5.407 -14.988 1.00 64.12 94 PHE A N 1
ATOM 778 C CA . PHE A 1 94 ? 12.646 -4.825 -13.740 1.00 64.12 94 PHE A CA 1
ATOM 779 C C . PHE A 1 94 ? 13.774 -4.190 -12.900 1.00 64.12 94 PHE A C 1
ATOM 781 O O . PHE A 1 94 ? 13.953 -4.486 -11.720 1.00 64.12 94 PHE A O 1
ATOM 788 N N . ASP A 1 95 ? 14.550 -3.288 -13.513 1.00 75.75 95 ASP A N 1
ATOM 789 C CA . ASP A 1 95 ? 15.508 -2.446 -12.779 1.00 75.75 95 ASP A CA 1
ATOM 790 C C . ASP A 1 95 ? 14.754 -1.275 -12.128 1.00 75.75 95 ASP A C 1
ATOM 792 O O . ASP A 1 95 ? 14.666 -0.159 -12.661 1.00 75.75 95 ASP A O 1
ATOM 796 N N . GLY A 1 96 ? 14.075 -1.607 -11.028 1.00 78.25 96 GLY A N 1
ATOM 797 C CA . GLY A 1 96 ? 13.205 -0.726 -10.264 1.00 78.25 96 GLY A CA 1
ATOM 798 C C . GLY A 1 96 ? 13.905 -0.111 -9.055 1.00 78.25 96 GLY A C 1
ATOM 799 O O . GLY A 1 96 ? 14.490 -0.811 -8.232 1.00 78.25 96 GLY A O 1
ATOM 800 N N . LYS A 1 97 ? 13.779 1.205 -8.883 1.00 87.06 97 LYS A N 1
ATOM 801 C CA . LYS A 1 97 ? 14.123 1.901 -7.640 1.00 87.06 97 LYS A CA 1
ATOM 802 C C . LYS A 1 97 ? 12.849 2.265 -6.900 1.00 87.06 97 LYS A C 1
ATOM 804 O O . LYS A 1 97 ? 11.990 2.945 -7.456 1.00 87.06 97 LYS A O 1
ATOM 809 N N . LEU A 1 98 ? 12.741 1.844 -5.644 1.00 87.75 98 LEU A N 1
ATOM 810 C CA . LEU A 1 98 ? 11.667 2.287 -4.764 1.00 87.75 98 LEU A CA 1
ATOM 811 C C . LEU A 1 98 ? 11.714 3.822 -4.672 1.00 87.75 98 LEU A C 1
ATOM 813 O O . LEU A 1 98 ? 12.778 4.395 -4.432 1.00 87.75 98 LEU A O 1
ATOM 817 N N . GLU A 1 99 ? 10.578 4.487 -4.853 1.00 90.19 99 GLU A N 1
ATOM 818 C CA . GLU A 1 99 ? 10.393 5.929 -4.642 1.00 90.19 99 GLU A CA 1
ATOM 819 C C . GLU A 1 99 ? 9.806 6.210 -3.259 1.00 90.19 99 GLU A C 1
ATOM 821 O O . GLU A 1 99 ? 10.273 7.097 -2.537 1.00 90.19 99 GLU A O 1
ATOM 826 N N . LYS A 1 100 ? 8.750 5.476 -2.898 1.00 92.12 100 LYS A N 1
ATOM 827 C CA . LYS A 1 100 ? 8.068 5.646 -1.619 1.00 92.12 100 LYS A CA 1
ATOM 828 C C . LYS A 1 100 ? 7.267 4.417 -1.213 1.00 92.12 100 LYS A C 1
ATOM 830 O O . LYS A 1 100 ? 6.826 3.632 -2.048 1.00 92.12 100 LYS A O 1
ATOM 835 N N . LYS A 1 101 ? 7.029 4.308 0.091 1.00 93.00 101 LYS A N 1
ATOM 836 C CA . LYS A 1 101 ? 6.088 3.371 0.712 1.00 93.00 101 LYS A CA 1
ATOM 837 C C . LYS A 1 101 ? 4.991 4.155 1.406 1.00 93.00 101 LYS A C 1
ATOM 839 O O . LYS A 1 101 ? 5.251 5.208 1.989 1.00 93.00 101 LYS A O 1
ATOM 844 N N . GLU A 1 102 ? 3.777 3.639 1.382 1.00 95.06 102 GLU A N 1
ATOM 845 C CA . GLU A 1 102 ? 2.631 4.240 2.049 1.00 95.06 102 GLU A CA 1
ATOM 846 C C . GLU A 1 102 ? 1.868 3.186 2.841 1.00 95.06 102 GLU A C 1
ATOM 848 O O . GLU A 1 102 ? 1.725 2.057 2.384 1.00 95.06 102 GLU A O 1
ATOM 853 N N . ARG A 1 103 ? 1.379 3.541 4.029 1.00 94.75 103 ARG A N 1
ATOM 854 C CA . ARG A 1 103 ? 0.412 2.722 4.765 1.00 94.75 103 ARG A CA 1
ATOM 855 C C . ARG A 1 103 ? -0.706 3.569 5.331 1.00 94.75 103 ARG A C 1
ATOM 857 O O . ARG A 1 103 ? -0.491 4.733 5.680 1.00 94.75 103 ARG A O 1
ATOM 864 N N . TRP A 1 104 ? -1.864 2.946 5.469 1.00 96.88 104 TRP A N 1
ATOM 865 C CA . TRP A 1 104 ? -3.054 3.565 6.026 1.00 96.88 104 TRP A CA 1
ATOM 866 C C . TRP A 1 104 ? -3.601 2.716 7.161 1.00 96.88 104 TRP A C 1
ATOM 868 O O . TRP A 1 104 ? -3.579 1.488 7.107 1.00 96.88 104 TRP A O 1
ATOM 878 N N . GLU A 1 105 ? -4.110 3.393 8.180 1.00 96.00 105 GLU A N 1
ATOM 879 C CA . GLU A 1 105 ? -4.927 2.783 9.221 1.00 96.00 105 GLU A CA 1
ATOM 880 C C . GLU A 1 105 ? -6.288 3.461 9.216 1.00 96.00 105 GLU A C 1
ATOM 882 O O . GLU A 1 105 ? -6.392 4.674 9.003 1.00 96.00 105 GLU A O 1
ATOM 887 N N . TYR A 1 106 ? -7.325 2.671 9.464 1.00 96.44 106 TYR A N 1
ATOM 888 C CA . TYR A 1 106 ? -8.713 3.095 9.379 1.00 96.44 106 TYR A CA 1
ATOM 889 C C . TYR A 1 106 ? -9.419 2.882 10.717 1.00 96.44 106 TYR A C 1
ATOM 891 O O . TYR A 1 106 ? -9.130 1.928 11.442 1.00 96.44 106 TYR A O 1
ATOM 899 N N . ASP A 1 107 ? -10.368 3.756 11.045 1.00 95.00 107 ASP A N 1
ATOM 900 C CA . ASP A 1 107 ? -11.281 3.513 12.155 1.00 95.00 107 ASP A CA 1
ATOM 901 C C . ASP A 1 107 ? -12.319 2.428 11.810 1.00 95.00 107 ASP A C 1
ATOM 903 O O . ASP A 1 107 ? -12.386 1.882 10.705 1.00 95.00 107 ASP A O 1
ATOM 907 N N . LYS A 1 108 ? -13.182 2.104 12.776 1.00 92.75 108 LYS A N 1
ATOM 908 C CA . LYS A 1 108 ? -14.234 1.093 12.588 1.00 92.75 108 LYS A CA 1
ATOM 909 C C . LYS A 1 108 ? -15.221 1.456 11.471 1.00 92.75 108 LYS A C 1
ATOM 911 O O . LYS A 1 108 ? -15.768 0.541 10.850 1.00 92.75 108 LYS A O 1
ATOM 916 N N . LEU A 1 109 ? -15.413 2.751 11.214 1.00 93.38 109 LEU A N 1
ATOM 917 C CA . LEU A 1 109 ? -16.282 3.293 10.168 1.00 93.38 109 LEU A CA 1
ATOM 918 C C . LEU A 1 109 ? -15.584 3.351 8.799 1.00 93.38 109 LEU A C 1
ATOM 920 O O . LEU A 1 109 ? -16.225 3.671 7.804 1.00 93.38 109 LEU A O 1
ATOM 924 N N . GLY A 1 110 ? -14.296 3.003 8.730 1.00 94.12 110 GLY A N 1
ATOM 925 C CA . GLY A 1 110 ? -13.512 2.991 7.500 1.00 94.12 110 GLY A CA 1
ATOM 926 C C . GLY A 1 110 ? -12.900 4.345 7.135 1.00 94.12 110 GLY A C 1
ATOM 927 O O . GLY A 1 110 ? -12.442 4.499 6.005 1.00 94.12 110 GLY A O 1
ATOM 928 N N . ARG A 1 111 ? -12.882 5.320 8.051 1.00 95.31 111 ARG A N 1
ATOM 929 C CA . ARG A 1 111 ? -12.230 6.622 7.849 1.00 95.31 111 ARG A CA 1
ATOM 930 C C . ARG A 1 111 ? -10.746 6.509 8.181 1.00 95.31 111 ARG A C 1
ATOM 932 O O . ARG A 1 111 ? -10.391 5.893 9.183 1.00 95.31 111 ARG A O 1
ATOM 939 N N . THR A 1 112 ? -9.879 7.097 7.362 1.00 96.69 112 THR A N 1
ATOM 940 C CA . THR A 1 112 ? -8.426 7.085 7.594 1.00 96.69 112 THR A CA 1
ATOM 941 C C . THR A 1 112 ? -8.102 7.789 8.905 1.00 96.69 112 THR A C 1
ATOM 943 O O . THR A 1 112 ? -8.435 8.951 9.047 1.00 96.69 112 THR A O 1
ATOM 946 N N . ILE A 1 113 ? -7.419 7.139 9.840 1.00 97.06 113 ILE A N 1
ATOM 947 C CA . ILE A 1 113 ? -6.952 7.753 11.100 1.00 97.06 113 ILE A CA 1
ATOM 948 C C . ILE A 1 113 ? -5.446 8.018 11.096 1.00 97.06 113 ILE A C 1
ATOM 950 O O . ILE A 1 113 ? -4.969 8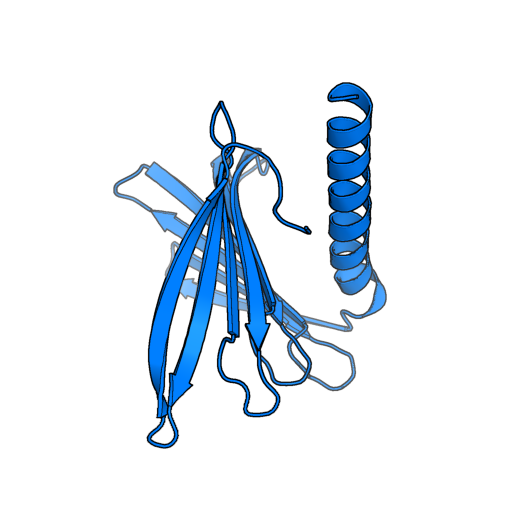.938 11.764 1.00 97.06 113 ILE A O 1
ATOM 954 N N . LEU A 1 114 ? -4.697 7.258 10.296 1.00 96.62 114 LEU A N 1
ATOM 955 C CA . LEU A 1 114 ? -3.265 7.431 10.097 1.00 96.62 114 LEU A CA 1
ATOM 956 C C . LEU A 1 114 ? -2.918 7.186 8.631 1.00 96.62 114 LEU A C 1
ATOM 958 O O . LEU A 1 114 ? -3.343 6.198 8.040 1.00 96.62 114 LEU A O 1
ATOM 962 N N . HIS A 1 115 ? -2.088 8.058 8.068 1.00 97.12 115 HIS A N 1
ATOM 963 C CA . HIS A 1 115 ? -1.391 7.824 6.807 1.00 97.12 115 HIS A CA 1
ATOM 964 C C . HIS A 1 115 ? 0.097 8.050 7.027 1.00 97.12 115 HIS A C 1
ATOM 966 O O . HIS A 1 115 ? 0.512 9.133 7.449 1.00 97.12 115 HIS A O 1
ATOM 972 N N . VAL A 1 116 ? 0.899 7.021 6.771 1.00 95.44 116 VAL A N 1
ATOM 973 C CA . VAL A 1 116 ? 2.358 7.101 6.856 1.00 95.44 116 VAL A CA 1
ATOM 974 C C . VAL A 1 116 ? 2.931 7.012 5.454 1.00 95.44 116 VAL A C 1
ATOM 976 O O . VAL A 1 116 ? 2.628 6.065 4.735 1.00 95.44 116 VAL A O 1
ATOM 979 N N . THR A 1 117 ? 3.786 7.960 5.086 1.00 95.12 117 THR A N 1
ATOM 980 C CA . THR A 1 117 ? 4.529 7.946 3.823 1.00 95.12 117 THR A CA 1
ATOM 981 C C . THR A 1 117 ? 6.016 7.932 4.130 1.00 95.12 117 THR A C 1
ATOM 983 O O . THR A 1 117 ? 6.511 8.819 4.820 1.00 95.12 117 THR A O 1
ATOM 986 N N . TYR A 1 118 ? 6.741 6.949 3.617 1.00 92.31 118 TYR A N 1
ATOM 987 C CA . TYR A 1 118 ? 8.198 6.932 3.610 1.00 92.31 118 TYR A CA 1
ATOM 988 C C . TYR A 1 118 ? 8.700 7.220 2.198 1.00 92.31 118 TYR A C 1
ATOM 990 O O . TYR A 1 118 ? 8.218 6.600 1.259 1.00 92.31 118 TYR A O 1
ATOM 998 N N . TYR A 1 119 ? 9.681 8.107 2.050 1.00 90.75 119 TYR A N 1
ATOM 999 C CA . TYR A 1 119 ? 10.294 8.445 0.764 1.00 90.75 119 TYR A CA 1
ATOM 1000 C C . TYR A 1 119 ? 11.733 7.921 0.704 1.00 90.75 119 TYR A C 1
ATOM 1002 O O . TYR A 1 119 ? 12.571 8.322 1.520 1.00 90.75 119 TYR A O 1
ATOM 1010 N N . SER A 1 120 ? 12.041 7.072 -0.278 1.00 83.25 120 SER A N 1
ATOM 1011 C CA . SER A 1 120 ? 13.386 6.540 -0.534 1.00 83.25 120 SER A CA 1
ATOM 1012 C C . SER A 1 120 ? 14.209 7.513 -1.376 1.00 83.25 120 SER A C 1
ATOM 1014 O O . SER A 1 120 ? 14.384 7.361 -2.580 1.00 83.25 120 SER A O 1
ATOM 1016 N N . GLY A 1 121 ? 14.729 8.546 -0.713 1.00 73.12 121 GLY A N 1
ATOM 1017 C CA . GLY A 1 121 ? 15.829 9.384 -1.209 1.00 73.12 121 GLY A CA 1
ATOM 1018 C C . GLY A 1 121 ? 17.135 9.109 -0.453 1.00 73.12 121 GLY A C 1
ATOM 1019 O O . GLY A 1 121 ? 17.152 8.295 0.466 1.00 73.12 121 GLY A O 1
ATOM 1020 N N . MET A 1 122 ? 18.216 9.833 -0.781 1.00 63.06 122 MET A N 1
ATOM 1021 C CA . MET A 1 122 ? 19.556 9.643 -0.180 1.00 63.06 122 MET A CA 1
ATOM 1022 C C . MET A 1 122 ? 19.572 9.588 1.354 1.00 63.06 122 MET A C 1
ATOM 1024 O O . MET A 1 122 ? 20.393 8.880 1.926 1.00 63.06 122 MET A O 1
ATOM 1028 N N . THR A 1 123 ? 18.693 10.329 2.027 1.00 66.88 123 THR A N 1
ATOM 1029 C CA . THR A 1 123 ? 18.631 10.350 3.496 1.00 66.88 123 THR A CA 1
ATOM 1030 C C . THR A 1 123 ? 17.436 9.605 4.074 1.00 66.88 123 THR A C 1
ATOM 1032 O O . THR A 1 123 ? 17.464 9.298 5.261 1.00 66.88 123 THR A O 1
ATOM 1035 N N . GLY A 1 124 ? 16.427 9.274 3.258 1.00 77.69 124 GLY A N 1
ATOM 1036 C CA . GLY A 1 124 ? 15.162 8.689 3.702 1.00 77.69 124 GLY A CA 1
ATOM 1037 C C . GLY A 1 124 ? 14.396 9.573 4.697 1.00 77.69 124 GLY A C 1
ATOM 1038 O O . GLY A 1 124 ? 14.942 10.082 5.673 1.00 77.69 124 GLY A O 1
ATOM 1039 N N . TRP A 1 125 ? 13.095 9.758 4.511 1.00 87.19 125 TRP A N 1
ATOM 1040 C CA . TRP A 1 125 ? 12.304 10.481 5.511 1.00 87.19 125 TRP A CA 1
ATOM 1041 C C . TRP A 1 125 ? 10.863 9.999 5.540 1.00 87.19 125 TRP A C 1
ATOM 1043 O O . TRP A 1 125 ? 10.347 9.483 4.549 1.00 87.19 125 TRP A O 1
ATOM 1053 N N . THR A 1 126 ? 10.236 10.143 6.706 1.00 91.56 126 THR A N 1
ATOM 1054 C CA . THR A 1 126 ? 8.884 9.643 6.961 1.00 91.56 126 THR A CA 1
ATOM 1055 C C . THR A 1 126 ? 7.949 10.797 7.322 1.00 91.56 126 THR A C 1
ATOM 1057 O O . THR A 1 126 ? 8.263 11.606 8.195 1.00 91.56 126 THR A O 1
ATOM 1060 N N . GLU A 1 127 ? 6.780 10.854 6.694 1.00 94.19 127 GLU A N 1
ATOM 1061 C CA . GLU A 1 127 ? 5.638 11.681 7.092 1.00 94.19 127 GLU A CA 1
ATOM 1062 C C . GLU A 1 127 ? 4.592 10.819 7.785 1.00 94.19 127 GLU A C 1
ATOM 1064 O O . GLU A 1 127 ? 4.271 9.735 7.308 1.00 94.19 127 GLU A O 1
ATOM 1069 N N . ARG A 1 128 ? 4.023 11.319 8.883 1.00 95.19 128 ARG A N 1
ATOM 1070 C CA . ARG A 1 128 ? 2.819 10.765 9.508 1.00 95.19 128 ARG A CA 1
ATOM 1071 C C . ARG A 1 128 ? 1.738 11.834 9.533 1.00 95.19 128 ARG A C 1
ATOM 1073 O O . ARG A 1 128 ? 1.931 12.883 10.151 1.00 95.19 128 ARG A O 1
ATOM 1080 N N . ARG A 1 129 ? 0.620 11.571 8.865 1.00 96.81 129 ARG A N 1
ATOM 1081 C CA . ARG A 1 129 ? -0.605 12.371 8.926 1.00 96.81 129 ARG A CA 1
ATOM 1082 C C . ARG A 1 129 ? -1.589 11.669 9.848 1.00 96.81 129 ARG A C 1
ATOM 1084 O O . ARG A 1 129 ? -1.993 10.544 9.568 1.00 96.81 129 ARG A O 1
ATOM 1091 N N . TYR A 1 130 ? -1.946 12.332 10.936 1.00 97.31 130 TYR A N 1
ATOM 1092 C CA . TYR A 1 130 ? -2.982 11.893 11.863 1.00 97.31 130 TYR A CA 1
ATOM 1093 C C . TYR A 1 130 ? -4.267 12.626 11.529 1.00 97.31 130 TYR A C 1
ATOM 1095 O O . TYR A 1 130 ? -4.250 13.852 11.400 1.00 97.31 130 TYR A O 1
ATOM 1103 N N . TYR A 1 131 ? -5.353 11.879 11.407 1.00 97.19 131 TYR A N 1
ATOM 1104 C CA . TYR A 1 131 ? -6.664 12.414 11.084 1.00 97.19 131 TYR A CA 1
ATOM 1105 C C . TYR A 1 131 ? -7.564 12.279 12.306 1.00 97.19 131 TYR A C 1
ATOM 1107 O O . TYR A 1 131 ? -7.705 11.196 12.876 1.00 97.19 131 TYR A O 1
ATOM 1115 N N . SER A 1 132 ? -8.178 13.388 12.695 1.00 96.00 132 SER A N 1
ATOM 1116 C CA . SER A 1 132 ? -9.226 13.440 13.709 1.00 96.00 132 SER A CA 1
ATOM 1117 C C . SER A 1 132 ? -10.504 13.967 13.082 1.00 96.00 132 SER A C 1
ATOM 1119 O O . SER A 1 132 ? -10.458 14.870 12.250 1.00 96.00 132 SER A O 1
ATOM 1121 N N . TYR A 1 133 ? -11.636 13.402 13.483 1.00 95.94 133 TYR A N 1
ATOM 1122 C CA . TYR A 1 133 ? -12.945 13.740 12.938 1.00 95.94 133 TYR A CA 1
ATOM 1123 C C . TYR A 1 133 ? -13.831 14.279 14.051 1.00 95.94 133 TYR A C 1
ATOM 1125 O O . TYR A 1 133 ? -13.879 13.681 15.129 1.00 95.94 133 TYR A O 1
ATOM 1133 N N . ASP A 1 134 ? -14.510 15.392 13.795 1.00 93.94 134 ASP A N 1
ATOM 1134 C CA . ASP A 1 134 ? -15.564 15.878 14.682 1.00 93.94 134 ASP A CA 1
ATOM 1135 C C . ASP A 1 134 ? -16.861 15.057 14.517 1.00 93.94 134 ASP A C 1
ATOM 1137 O O . ASP A 1 134 ? -16.924 14.083 13.755 1.00 93.94 134 ASP A O 1
ATOM 1141 N N . VAL A 1 135 ? -17.890 15.421 15.285 1.00 92.62 135 VAL A N 1
ATOM 1142 C CA . VAL A 1 135 ? -19.203 14.753 15.265 1.00 92.62 135 VAL A CA 1
ATOM 1143 C C . VAL A 1 135 ? -19.940 14.922 13.934 1.00 92.62 135 VAL A C 1
ATOM 1145 O O . VAL A 1 135 ? -20.725 14.048 13.573 1.00 92.62 135 VAL A O 1
ATOM 1148 N N . ASP A 1 136 ? -19.636 15.987 13.192 1.00 93.94 136 ASP A N 1
ATOM 1149 C CA . ASP A 1 136 ? -20.227 16.297 11.888 1.00 93.94 136 ASP A CA 1
ATOM 1150 C C . ASP A 1 136 ? -19.454 15.632 10.732 1.00 93.94 136 ASP A C 1
ATOM 1152 O O . ASP A 1 136 ? -19.891 15.642 9.582 1.00 93.94 136 ASP A O 1
ATOM 1156 N N . GLY A 1 137 ? -18.313 15.003 11.034 1.00 89.56 137 GLY A N 1
ATOM 1157 C CA . GLY A 1 137 ? -17.473 14.282 10.084 1.00 89.56 137 GLY A CA 1
ATOM 1158 C C . GLY A 1 137 ? -16.379 15.125 9.429 1.00 89.56 137 GLY A C 1
ATOM 1159 O O . GLY A 1 137 ? -15.674 14.607 8.559 1.00 89.56 137 GLY A O 1
ATOM 1160 N N . ASN A 1 138 ? -16.175 16.377 9.846 1.00 93.50 138 ASN A N 1
ATOM 1161 C CA . ASN A 1 138 ? -15.085 17.199 9.329 1.00 93.50 138 ASN A CA 1
ATOM 1162 C C . ASN A 1 138 ? -13.744 16.696 9.857 1.00 93.50 138 ASN A C 1
ATOM 1164 O O . ASN A 1 138 ? -13.576 16.416 11.047 1.00 93.50 138 ASN A O 1
ATOM 1168 N N . SER A 1 139 ? -12.763 16.604 8.960 1.00 94.44 139 SER A N 1
ATOM 1169 C CA . SER A 1 139 ? -11.429 16.121 9.298 1.00 94.44 139 SER A CA 1
ATOM 1170 C C . SER A 1 139 ? -10.474 17.260 9.635 1.00 94.44 139 SER A C 1
ATOM 1172 O O . SER A 1 139 ? -10.327 18.209 8.865 1.00 94.44 139 SER A O 1
ATOM 1174 N N . THR A 1 140 ? -9.722 17.092 10.713 1.00 95.94 140 THR A N 1
ATOM 1175 C CA . THR A 1 140 ? -8.521 17.866 11.033 1.00 95.94 140 THR A CA 1
ATOM 1176 C C . THR A 1 140 ? -7.291 16.981 10.851 1.00 95.94 140 THR A C 1
ATOM 1178 O O . THR A 1 140 ? -7.31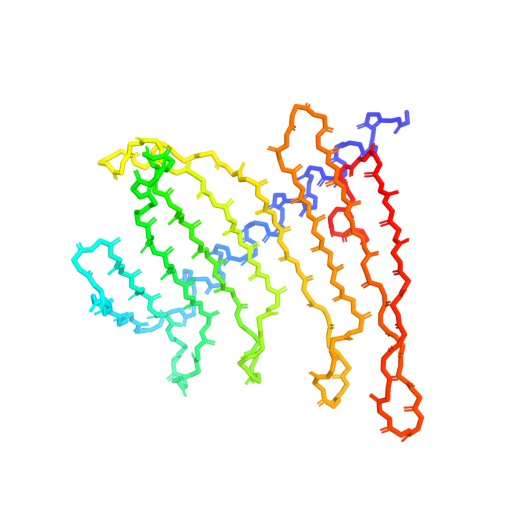3 15.799 11.193 1.00 95.94 140 THR A O 1
ATOM 1181 N N . VAL A 1 141 ? -6.218 17.537 10.279 1.00 96.69 141 VAL A N 1
ATOM 1182 C CA . VAL A 1 141 ? -5.000 16.782 9.947 1.00 96.69 141 VAL A CA 1
ATOM 1183 C C . VAL A 1 141 ? -3.806 17.347 10.700 1.00 96.69 141 VAL A C 1
ATOM 1185 O O . VAL A 1 141 ? -3.461 18.515 10.546 1.00 96.69 141 VAL A O 1
ATOM 1188 N N . THR A 1 142 ? -3.129 16.496 11.469 1.00 97.12 142 THR A N 1
ATOM 1189 C CA . THR A 1 142 ? -1.842 16.819 12.096 1.00 97.12 142 THR A CA 1
ATOM 1190 C C . THR A 1 142 ? -0.714 16.106 11.359 1.00 97.12 142 THR A C 1
ATOM 1192 O O . THR A 1 142 ? -0.707 14.879 11.272 1.00 97.12 142 THR A O 1
ATOM 1195 N N . LEU A 1 143 ? 0.269 16.857 10.858 1.00 96.00 143 LEU A N 1
ATOM 1196 C CA . LEU A 1 143 ? 1.430 16.320 10.143 1.00 96.00 143 LEU A CA 1
ATOM 1197 C C . LEU A 1 143 ? 2.673 16.305 11.042 1.00 96.00 143 LEU A C 1
ATOM 1199 O O . LEU A 1 143 ? 3.059 17.331 11.597 1.00 96.00 143 LEU A O 1
ATOM 1203 N N . LYS A 1 144 ? 3.349 15.156 11.125 1.00 93.44 144 LYS A N 1
ATOM 1204 C CA . LYS A 1 144 ? 4.664 15.009 11.767 1.00 93.44 144 LYS A CA 1
ATOM 1205 C C . LYS A 1 144 ? 5.677 14.458 10.768 1.00 93.44 144 LYS A C 1
ATOM 1207 O O . LYS A 1 144 ? 5.391 13.482 10.078 1.00 93.44 144 LYS A O 1
ATOM 1212 N N . LYS A 1 145 ? 6.863 15.069 10.702 1.00 90.44 145 LYS A N 1
ATOM 1213 C CA . LYS A 1 145 ? 7.968 14.632 9.834 1.00 90.44 145 LYS A CA 1
ATOM 1214 C C . LYS A 1 145 ? 9.114 14.076 10.668 1.00 90.44 145 LYS A C 1
ATOM 1216 O O . LYS A 1 145 ? 9.490 14.668 11.675 1.00 90.44 145 LYS A O 1
ATOM 1221 N N . PHE A 1 146 ? 9.693 12.975 10.211 1.00 86.44 146 PHE A N 1
ATOM 1222 C CA . PHE A 1 146 ? 10.788 12.282 10.877 1.00 86.44 146 PHE A CA 1
ATOM 1223 C C . PHE A 1 146 ? 11.960 12.130 9.908 1.00 86.44 146 PHE A C 1
ATOM 1225 O O . PHE A 1 146 ? 11.800 11.608 8.802 1.00 86.44 146 PHE A O 1
ATOM 1232 N N . LYS A 1 147 ? 13.148 12.574 10.332 1.00 72.81 147 LYS A N 1
ATOM 1233 C CA . LYS A 1 147 ? 14.415 12.401 9.599 1.00 72.81 147 LYS A CA 1
ATOM 1234 C C . LYS A 1 147 ? 15.008 11.012 9.851 1.00 72.81 147 LYS A C 1
ATOM 1236 O O . LYS A 1 147 ? 16.131 10.887 10.328 1.00 72.81 147 LYS A O 1
ATOM 1241 N N . SER A 1 148 ? 14.213 9.976 9.633 1.00 68.75 148 SER A N 1
ATOM 1242 C CA . SER A 1 148 ? 14.641 8.589 9.786 1.00 68.75 148 SER A CA 1
ATOM 1243 C C . SER A 1 148 ? 13.595 7.634 9.223 1.00 68.75 148 SER A C 1
ATOM 1245 O O . SER A 1 148 ? 12.446 8.000 8.942 1.00 68.75 148 SER A O 1
ATOM 1247 N N . TRP A 1 149 ? 14.017 6.385 9.067 1.00 70.50 149 TRP A N 1
ATOM 1248 C CA . TRP A 1 149 ? 13.165 5.275 8.682 1.00 70.50 149 TRP A CA 1
ATOM 1249 C C . TRP A 1 149 ? 12.338 4.808 9.886 1.00 70.50 149 TRP A C 1
ATOM 1251 O O . TRP A 1 149 ? 12.771 3.969 10.666 1.00 70.50 149 TRP A O 1
ATOM 1261 N N . VAL A 1 150 ? 11.146 5.380 10.054 1.00 76.19 150 VAL A N 1
ATOM 1262 C CA . VAL A 1 150 ? 10.192 5.029 11.128 1.00 76.19 150 VAL A CA 1
ATOM 1263 C C . VAL A 1 150 ? 8.849 4.608 10.537 1.00 76.19 150 VAL A C 1
ATOM 1265 O O . VAL A 1 150 ? 7.784 4.901 11.079 1.00 76.19 150 VAL A O 1
ATOM 1268 N N . PHE A 1 151 ? 8.890 3.961 9.373 1.00 82.88 151 PHE A N 1
ATOM 1269 C CA . PHE A 1 151 ? 7.699 3.649 8.591 1.00 82.88 151 PHE A CA 1
ATOM 1270 C C . PHE A 1 151 ? 6.735 2.708 9.328 1.00 82.88 151 PHE A C 1
ATOM 1272 O O . PHE A 1 151 ? 5.539 2.988 9.359 1.00 82.88 151 PHE A O 1
ATOM 1279 N N . TRP A 1 152 ? 7.251 1.657 9.978 1.00 80.25 152 TRP A N 1
ATOM 1280 C CA . TRP A 1 152 ? 6.464 0.670 10.742 1.00 80.25 152 TRP A CA 1
ATOM 1281 C C . TRP A 1 152 ? 6.343 0.963 12.244 1.00 80.25 152 TRP A C 1
ATOM 1283 O O . TRP A 1 152 ? 5.733 0.177 12.967 1.00 80.25 152 TRP A O 1
ATOM 1293 N N . ASP A 1 153 ? 6.956 2.049 12.714 1.00 70.75 153 ASP A N 1
ATOM 1294 C CA . ASP A 1 153 ? 6.883 2.497 14.114 1.00 70.75 153 ASP A CA 1
ATOM 1295 C C . ASP A 1 153 ? 5.630 3.348 14.393 1.00 70.75 153 ASP A C 1
ATOM 1297 O O . ASP A 1 153 ? 4.820 3.590 13.476 1.00 70.75 153 ASP A O 1
#

Radius of gyration: 17.24 Å; chains: 1; bounding box: 44×36×45 Å

pLDDT: mean 83.31, std 11.17, range [53.19, 97.31]

Secondary structure (DSSP, 8-state):
-HHHHHHHHHHHHHHHHHHHHHHHHHH--EEEEEEEETTEEEEEEE-TTS-EEEEEEEEEETTTTEEEEEEEEE-TTS-EEEEEEEEEEETTTTEEEEEEEEEEEE-TTS-EEEEEEEE-STT-EEEEEEEEE-TT--EEEEEEEESS--TT-

Foldseek 3Di:
DVVVVVVVLVVVVVVVVVVLVVCQVPFFPDWDKDDPDPFKIKIWTAGPVGDTAKIWIWGQDPVVRWIWIKIFGADPVRHTAKMWIWTQNDPVVRPIDTAKIWGFDADPVRHTQWIKMWGPDPQIKIKIWGWDADPVGDIDIDIDIGSDSPRVD